Protein AF-A0A949XVE6-F1 (afdb_monomer_lite)

Foldseek 3Di:
DQPPHDDVVDFPFDFAFDDPVDDPVCSVVPGDTQWTDGRNQTFKHAPVVVVVDDVVSLVQWDWKQKAPHGIMTGNDPVQVVQVVVCVVVVHQDHDVNIGMDD

Sequence (102 aa):
AGFGRISPNGPADLLVMKDTGLSPAMTLLETYPQLVILSGQIQLISSDLASALPTNVLRSFQQVEIEGRGTYLFAAPVATMLKHTTEILKQSPRLAGKAMAA

Radius of gyration: 15.4 Å; chains: 1; bounding box: 37×32×43 Å

Structure (mmCIF, N/CA/C/O backbone):
data_AF-A0A949XVE6-F1
#
_entry.id   AF-A0A949XVE6-F1
#
loop_
_atom_site.group_PDB
_atom_site.id
_atom_site.type_symbol
_atom_site.label_atom_id
_atom_site.label_alt_id
_atom_site.label_comp_id
_atom_site.label_asym_id
_atom_site.label_entity_id
_atom_site.label_seq_id
_atom_site.pdbx_PDB_ins_code
_atom_site.Cartn_x
_atom_site.Cartn_y
_atom_site.Cartn_z
_atom_site.occupancy
_atom_site.B_iso_or_equiv
_atom_site.auth_seq_id
_atom_site.auth_comp_id
_atom_site.auth_asym_id
_atom_site.auth_atom_id
_atom_site.pdbx_PDB_model_num
ATOM 1 N N . ALA A 1 1 ? 25.298 3.476 -0.552 1.00 56.12 1 ALA A N 1
ATOM 2 C CA . ALA A 1 1 ? 23.898 3.740 -0.171 1.00 56.12 1 ALA A CA 1
ATOM 3 C C . ALA A 1 1 ? 23.118 4.073 -1.442 1.00 56.12 1 ALA A C 1
ATOM 5 O O . ALA A 1 1 ? 23.427 5.075 -2.067 1.00 56.12 1 ALA A O 1
ATOM 6 N N . GLY A 1 2 ? 22.220 3.188 -1.885 1.00 61.91 2 GLY A N 1
ATOM 7 C CA . GLY A 1 2 ? 21.443 3.321 -3.131 1.00 61.91 2 GLY A CA 1
ATOM 8 C C . GLY A 1 2 ? 20.014 3.833 -2.920 1.00 61.91 2 GLY A C 1
ATOM 9 O O . GLY A 1 2 ? 19.162 3.610 -3.764 1.00 61.91 2 GLY A O 1
ATOM 10 N N . PHE A 1 3 ? 19.721 4.463 -1.779 1.00 76.94 3 PHE A N 1
ATOM 11 C CA . PHE A 1 3 ? 18.384 4.987 -1.485 1.00 76.94 3 PHE A CA 1
ATOM 12 C C . PHE A 1 3 ? 17.962 6.040 -2.517 1.00 76.94 3 PHE A C 1
ATOM 14 O O . PHE A 1 3 ? 18.785 6.832 -2.976 1.00 76.94 3 PHE A O 1
ATOM 21 N N . GLY A 1 4 ? 16.681 6.037 -2.891 1.00 85.50 4 GLY A N 1
ATOM 22 C CA . GLY A 1 4 ? 16.137 6.948 -3.904 1.00 85.50 4 GLY A CA 1
ATOM 23 C C . GLY A 1 4 ? 16.517 6.602 -5.349 1.00 85.50 4 GLY A C 1
ATOM 24 O O . GLY A 1 4 ? 16.154 7.340 -6.262 1.00 85.50 4 GLY A O 1
ATOM 25 N N . ARG A 1 5 ? 17.223 5.487 -5.584 1.00 90.50 5 ARG A N 1
ATOM 26 C CA . ARG A 1 5 ? 17.563 5.000 -6.923 1.00 90.50 5 ARG A CA 1
ATOM 27 C C . ARG A 1 5 ? 17.410 3.485 -7.007 1.00 90.50 5 ARG A C 1
ATOM 29 O O . ARG A 1 5 ? 17.827 2.754 -6.121 1.00 90.50 5 ARG A O 1
ATOM 36 N N . ILE A 1 6 ? 16.896 3.002 -8.134 1.00 91.62 6 ILE A N 1
ATOM 37 C CA . ILE A 1 6 ? 16.932 1.572 -8.448 1.00 91.62 6 ILE A CA 1
ATOM 38 C C . ILE A 1 6 ? 18.337 1.239 -8.960 1.00 91.62 6 ILE A C 1
ATOM 40 O O . ILE A 1 6 ? 18.762 1.733 -10.008 1.00 91.62 6 ILE A O 1
ATOM 44 N N . SER A 1 7 ? 19.082 0.438 -8.204 1.00 92.62 7 SER A N 1
ATOM 45 C CA . SER A 1 7 ? 20.440 0.013 -8.555 1.00 92.62 7 SER A CA 1
ATOM 46 C C . SER A 1 7 ? 20.711 -1.420 -8.096 1.00 92.62 7 SER A C 1
ATOM 48 O O . SER A 1 7 ? 20.166 -1.828 -7.066 1.00 92.62 7 SER A O 1
ATOM 50 N N . PRO A 1 8 ? 21.599 -2.166 -8.779 1.00 92.19 8 PRO A N 1
ATOM 51 C CA . PRO A 1 8 ? 22.058 -3.465 -8.296 1.00 92.19 8 PRO A CA 1
ATOM 52 C C . PRO A 1 8 ? 22.571 -3.379 -6.853 1.00 92.19 8 PRO A C 1
ATOM 54 O O . PRO A 1 8 ? 23.268 -2.426 -6.503 1.00 92.19 8 PRO A O 1
ATOM 57 N N . ASN A 1 9 ? 22.217 -4.366 -6.024 1.00 89.50 9 ASN A N 1
ATOM 58 C CA . ASN A 1 9 ? 22.566 -4.443 -4.596 1.00 89.50 9 ASN A CA 1
ATOM 59 C C . ASN A 1 9 ? 22.100 -3.240 -3.743 1.00 89.50 9 ASN A C 1
ATOM 61 O O . ASN A 1 9 ? 22.569 -3.056 -2.619 1.00 89.50 9 ASN A O 1
ATOM 65 N N . GLY A 1 10 ? 21.200 -2.404 -4.271 1.00 88.31 10 GLY A N 1
ATOM 66 C CA . GLY A 1 10 ? 20.534 -1.344 -3.520 1.00 88.31 10 GLY A CA 1
ATOM 67 C C . GLY A 1 10 ? 19.382 -1.879 -2.661 1.00 88.31 10 GLY A C 1
ATOM 68 O O . GLY A 1 10 ? 18.951 -3.019 -2.845 1.00 88.31 10 GLY A O 1
ATOM 69 N N . PRO A 1 11 ? 18.865 -1.064 -1.725 1.00 91.38 11 PRO A N 1
ATOM 70 C CA . PRO A 1 11 ? 17.669 -1.415 -0.972 1.00 91.38 11 PRO A CA 1
ATOM 71 C C . PRO A 1 11 ? 16.481 -1.591 -1.924 1.00 91.38 11 PRO A C 1
ATOM 73 O O . PRO A 1 11 ? 16.248 -0.765 -2.807 1.00 91.38 11 PRO A O 1
ATOM 76 N N . ALA A 1 12 ? 15.718 -2.665 -1.732 1.00 93.50 12 ALA A N 1
ATOM 77 C CA . ALA A 1 12 ? 14.500 -2.936 -2.489 1.00 93.50 12 ALA A CA 1
ATOM 78 C C . ALA A 1 12 ? 13.301 -2.203 -1.863 1.00 93.50 12 ALA A C 1
ATOM 80 O O . ALA A 1 12 ? 12.322 -2.828 -1.454 1.00 93.50 12 ALA A O 1
ATOM 81 N N . ASP A 1 13 ? 13.426 -0.878 -1.768 1.00 95.06 13 ASP A N 1
ATOM 82 C CA . ASP A 1 13 ? 12.372 0.035 -1.333 1.00 95.06 13 ASP A CA 1
ATOM 83 C C . ASP A 1 13 ? 11.735 0.647 -2.580 1.00 95.06 13 ASP A C 1
ATOM 85 O O . ASP A 1 13 ? 12.309 1.530 -3.221 1.00 95.06 13 ASP A O 1
ATOM 89 N N . LEU A 1 14 ? 10.578 0.122 -2.974 1.00 95.00 14 LEU A N 1
ATOM 90 C CA . LEU A 1 14 ? 9.950 0.431 -4.253 1.00 95.00 14 LEU A CA 1
ATOM 91 C C . LEU A 1 14 ? 8.504 0.870 -4.058 1.00 95.00 14 LEU A C 1
ATOM 93 O O . LEU A 1 14 ? 7.731 0.251 -3.325 1.00 95.00 14 LEU A O 1
ATOM 97 N N . LEU A 1 15 ? 8.139 1.915 -4.795 1.00 95.00 15 LEU A N 1
ATOM 98 C CA . LEU A 1 15 ? 6.768 2.358 -4.976 1.00 95.00 15 LEU A CA 1
ATOM 99 C C . LEU A 1 15 ? 6.353 2.035 -6.410 1.00 95.00 15 LEU A C 1
ATOM 101 O O . LEU A 1 15 ? 6.916 2.589 -7.353 1.00 95.00 15 LEU A O 1
ATOM 105 N N . VAL A 1 16 ? 5.391 1.133 -6.581 1.00 95.25 16 VAL A N 1
ATOM 106 C CA . VAL A 1 16 ? 4.874 0.767 -7.902 1.00 95.25 16 VAL A CA 1
ATOM 107 C C . VAL A 1 16 ? 3.569 1.506 -8.135 1.00 95.25 16 VAL A C 1
ATOM 109 O O . VAL A 1 16 ? 2.622 1.388 -7.355 1.00 95.25 16 VAL A O 1
ATOM 112 N N . MET A 1 17 ? 3.519 2.241 -9.237 1.00 94.81 17 MET A N 1
ATOM 113 C CA . MET A 1 17 ? 2.348 2.987 -9.680 1.00 94.81 17 MET A CA 1
ATOM 114 C C . MET A 1 17 ? 1.766 2.319 -10.925 1.00 94.81 17 MET A C 1
ATOM 116 O O . MET A 1 17 ? 2.489 1.666 -11.679 1.00 94.81 17 MET A O 1
ATOM 120 N N . LYS A 1 18 ? 0.464 2.492 -11.159 1.00 91.75 18 LYS A N 1
ATOM 121 C CA . LYS A 1 18 ? -0.136 2.115 -12.442 1.00 91.75 18 LYS A CA 1
ATOM 122 C C . LYS A 1 18 ? 0.368 3.081 -13.511 1.00 91.75 18 LYS A C 1
ATOM 124 O O . LYS A 1 18 ? 0.290 4.291 -13.312 1.00 91.75 18 LYS A O 1
ATOM 129 N N . ASP A 1 19 ? 0.855 2.554 -14.628 1.00 92.75 19 ASP A N 1
ATOM 130 C CA . ASP A 1 19 ? 1.195 3.397 -15.769 1.00 92.75 19 ASP A CA 1
ATOM 131 C C . ASP A 1 19 ? -0.089 3.886 -16.451 1.00 92.75 19 ASP A C 1
ATOM 133 O O . ASP A 1 19 ? -0.940 3.099 -16.871 1.00 92.75 19 ASP A O 1
ATOM 137 N N . THR A 1 20 ? -0.236 5.203 -16.502 1.00 94.75 20 THR A N 1
ATOM 138 C CA . THR A 1 20 ? -1.360 5.916 -17.116 1.00 94.75 20 THR A CA 1
ATOM 139 C C . THR A 1 20 ? -0.887 6.886 -18.201 1.00 94.75 20 THR A C 1
ATOM 141 O O . THR A 1 20 ? -1.676 7.697 -18.680 1.00 94.75 20 THR A O 1
ATOM 144 N N . GLY A 1 21 ? 0.393 6.832 -18.590 1.00 96.19 21 GLY A N 1
ATOM 145 C CA . GLY A 1 21 ? 1.003 7.757 -19.550 1.00 96.19 21 GLY A CA 1
ATOM 146 C C . GLY A 1 21 ? 1.302 9.155 -18.992 1.00 96.19 21 GLY A C 1
ATOM 147 O O . GLY A 1 21 ? 1.726 10.034 -19.741 1.00 96.19 21 GLY A O 1
ATOM 148 N N . LEU A 1 22 ? 1.090 9.381 -17.693 1.00 96.62 22 LEU A N 1
ATOM 149 C CA . LEU A 1 22 ? 1.429 10.631 -17.013 1.00 96.62 22 LEU A CA 1
ATOM 150 C C . LEU A 1 22 ? 2.936 10.732 -16.727 1.00 96.62 22 LEU A C 1
ATOM 152 O O . LEU A 1 22 ? 3.652 9.734 -16.635 1.00 96.62 22 LEU A O 1
ATOM 156 N N . SER A 1 23 ? 3.427 11.961 -16.540 1.00 96.00 23 SER A N 1
ATOM 157 C CA . SER A 1 23 ? 4.791 12.166 -16.043 1.00 96.00 23 SER A CA 1
ATOM 158 C C . SER A 1 23 ? 4.927 11.626 -14.612 1.00 96.00 23 SER A C 1
ATOM 160 O O . SER A 1 23 ? 3.945 11.646 -13.871 1.00 96.00 23 SER A O 1
ATOM 162 N N . PRO A 1 24 ? 6.128 11.220 -14.154 1.00 91.94 24 PRO A N 1
ATOM 163 C CA . PRO A 1 24 ? 6.300 10.672 -12.806 1.00 91.94 24 PRO A CA 1
ATOM 164 C C . PRO A 1 24 ? 5.752 11.569 -11.686 1.00 91.94 24 PRO A C 1
ATOM 166 O O . PRO A 1 24 ? 5.135 11.076 -10.746 1.00 91.94 24 PRO A O 1
ATOM 169 N N . ALA A 1 25 ? 5.931 12.890 -11.804 1.00 94.00 25 ALA A N 1
ATOM 170 C CA . ALA A 1 25 ? 5.396 13.848 -10.840 1.00 94.00 25 ALA A CA 1
ATOM 171 C C . ALA A 1 25 ? 3.859 13.861 -10.836 1.00 94.00 25 ALA A C 1
ATOM 173 O O . ALA A 1 25 ? 3.254 13.838 -9.768 1.00 94.00 25 ALA A O 1
ATOM 174 N N . MET A 1 26 ? 3.232 13.841 -12.016 1.00 96.75 26 MET A N 1
ATOM 175 C CA . MET A 1 26 ? 1.773 13.795 -12.130 1.00 96.75 26 MET A CA 1
ATOM 176 C C . MET A 1 26 ? 1.211 12.456 -11.661 1.00 96.75 26 MET A C 1
ATOM 178 O O . MET A 1 26 ? 0.214 12.436 -10.954 1.00 96.75 26 MET A O 1
ATOM 182 N N . THR A 1 27 ? 1.879 11.339 -11.950 1.00 9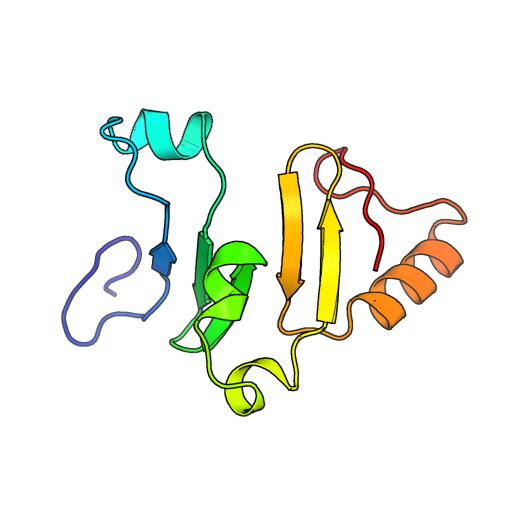5.25 27 THR A N 1
ATOM 183 C CA . THR A 1 27 ? 1.482 10.021 -11.442 1.00 95.25 27 THR A CA 1
ATOM 184 C C . THR A 1 27 ? 1.439 10.002 -9.914 1.00 95.25 27 THR A C 1
ATOM 186 O O . THR A 1 27 ? 0.491 9.473 -9.342 1.00 95.25 27 THR A O 1
ATOM 189 N N . LEU A 1 28 ? 2.414 10.608 -9.232 1.00 91.75 28 LEU A N 1
ATOM 190 C CA . LEU A 1 28 ? 2.421 10.685 -7.765 1.00 91.75 28 LEU A CA 1
ATOM 191 C C . LEU A 1 28 ? 1.313 11.578 -7.186 1.00 91.75 28 LEU A C 1
ATOM 193 O O . LEU A 1 28 ? 0.885 11.342 -6.058 1.00 91.75 28 LEU A O 1
ATOM 197 N N . LEU A 1 29 ? 0.882 12.605 -7.922 1.00 92.25 29 LEU A N 1
ATOM 198 C CA . LEU A 1 29 ? -0.157 13.541 -7.482 1.00 92.25 29 LEU A CA 1
ATOM 199 C C . LEU A 1 29 ? -1.571 13.019 -7.756 1.00 92.25 29 LEU A C 1
ATOM 201 O O . LEU A 1 29 ? -2.447 13.141 -6.903 1.00 92.25 29 LEU A O 1
ATOM 205 N N . GLU A 1 30 ? -1.778 12.433 -8.933 1.00 92.62 30 GLU A N 1
ATOM 206 C CA . GLU A 1 30 ? -3.102 12.113 -9.480 1.00 92.62 30 GLU A CA 1
ATOM 207 C C . GLU A 1 30 ? -3.501 10.645 -9.288 1.00 92.62 30 GLU A C 1
ATOM 209 O O . GLU A 1 30 ? -4.654 10.274 -9.506 1.00 92.62 30 GLU A O 1
ATOM 214 N N . THR A 1 31 ? -2.561 9.774 -8.911 1.00 92.75 31 THR A N 1
ATOM 215 C CA . THR A 1 31 ? -2.823 8.336 -8.783 1.00 92.75 31 THR A CA 1
ATOM 216 C C . THR A 1 31 ? -2.348 7.780 -7.449 1.00 92.75 31 THR A C 1
ATOM 218 O O . THR A 1 31 ? -1.582 8.407 -6.717 1.00 92.75 31 THR A O 1
ATOM 221 N N . TYR A 1 32 ? -2.808 6.569 -7.129 1.00 92.56 32 TYR A N 1
ATOM 222 C CA . TYR A 1 32 ? -2.420 5.869 -5.912 1.00 92.56 32 TYR A CA 1
ATOM 223 C C . TYR A 1 32 ? -1.526 4.659 -6.209 1.00 92.56 32 TYR A C 1
ATOM 225 O O . TYR A 1 32 ? -1.654 4.034 -7.270 1.00 92.56 32 TYR A O 1
ATOM 233 N N . PRO A 1 33 ? -0.628 4.306 -5.272 1.00 94.31 33 PRO A N 1
ATOM 234 C CA . PRO A 1 33 ? 0.243 3.149 -5.419 1.00 94.31 33 PRO A CA 1
ATOM 235 C C . PRO A 1 33 ? -0.538 1.853 -5.621 1.00 94.31 33 PRO A C 1
ATOM 237 O O . PRO A 1 33 ? -1.554 1.622 -4.974 1.00 94.31 33 PRO A O 1
ATOM 240 N N . GLN A 1 34 ? -0.026 0.978 -6.481 1.00 95.44 34 GLN A N 1
ATOM 241 C CA . GLN A 1 34 ? -0.526 -0.389 -6.643 1.00 95.44 34 GLN A CA 1
ATOM 242 C C . GLN A 1 34 ? 0.217 -1.371 -5.733 1.00 95.44 34 GLN A C 1
ATOM 244 O O . GLN A 1 34 ? -0.356 -2.367 -5.300 1.00 95.44 34 GLN A O 1
ATOM 249 N N . LEU A 1 35 ? 1.489 -1.091 -5.435 1.00 95.75 35 LEU A N 1
ATOM 250 C CA . LEU A 1 35 ? 2.337 -1.922 -4.587 1.00 95.75 35 LEU A CA 1
ATOM 251 C C . LEU A 1 35 ? 3.356 -1.048 -3.853 1.00 95.75 35 LEU A C 1
ATOM 253 O O . LEU A 1 35 ? 3.963 -0.157 -4.450 1.00 95.75 35 LEU A O 1
ATOM 257 N N . VAL A 1 36 ? 3.584 -1.341 -2.578 1.00 95.75 36 VAL A N 1
ATOM 258 C CA . VAL A 1 36 ? 4.696 -0.791 -1.796 1.00 95.75 36 VAL A CA 1
ATOM 259 C C . VAL A 1 36 ? 5.552 -1.950 -1.322 1.00 95.75 36 VAL A C 1
ATOM 261 O O . VAL A 1 36 ? 5.049 -2.873 -0.679 1.00 95.75 36 VAL A O 1
ATOM 264 N N . ILE A 1 37 ? 6.845 -1.890 -1.617 1.00 95.50 37 ILE A N 1
ATOM 265 C CA . ILE A 1 37 ? 7.844 -2.854 -1.165 1.00 95.50 37 ILE A CA 1
ATOM 266 C C . ILE A 1 37 ? 8.828 -2.103 -0.277 1.00 95.50 37 ILE A C 1
ATOM 268 O O . ILE A 1 37 ? 9.346 -1.071 -0.692 1.00 95.50 37 ILE A O 1
ATOM 272 N N . LEU A 1 38 ? 9.088 -2.622 0.919 1.00 94.75 38 LEU A N 1
ATOM 273 C CA . LEU A 1 38 ? 10.149 -2.142 1.800 1.00 94.75 38 LEU A CA 1
ATOM 274 C C . LEU A 1 38 ? 11.093 -3.300 2.105 1.00 94.75 38 LEU A C 1
ATOM 276 O O . LEU A 1 38 ? 10.649 -4.373 2.516 1.00 94.75 38 LEU A O 1
ATOM 280 N N . SER A 1 39 ? 12.390 -3.093 1.894 1.00 92.50 39 SER A N 1
ATOM 281 C CA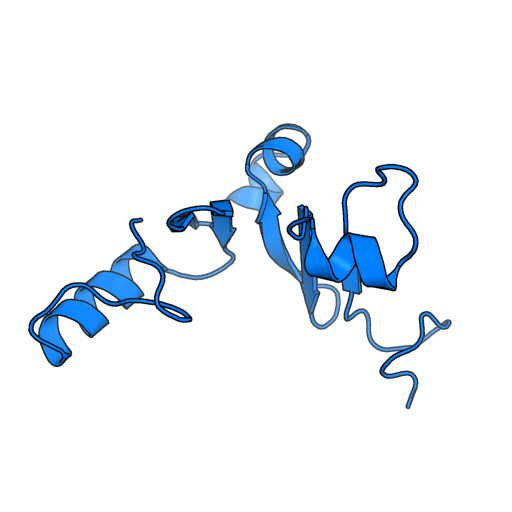 . SER A 1 39 ? 13.447 -4.089 2.098 1.00 92.50 39 SER A CA 1
ATOM 282 C C . SER A 1 39 ? 13.138 -5.430 1.417 1.00 92.50 39 SER A C 1
ATOM 284 O O . SER A 1 39 ? 13.394 -6.501 1.963 1.00 92.50 39 SER A O 1
ATOM 286 N N . GLY A 1 40 ? 12.548 -5.377 0.218 1.00 92.69 40 GLY A N 1
ATOM 287 C CA . GLY A 1 40 ? 12.182 -6.560 -0.568 1.00 92.69 40 GLY A CA 1
ATOM 288 C C . GLY A 1 40 ? 10.910 -7.279 -0.108 1.00 92.69 40 GLY A C 1
ATOM 289 O O . GLY A 1 40 ? 10.562 -8.304 -0.685 1.00 92.69 40 GLY A O 1
ATOM 290 N N . GLN A 1 41 ? 10.205 -6.761 0.899 1.00 92.94 41 GLN A N 1
ATOM 291 C CA . GLN A 1 41 ? 8.943 -7.311 1.392 1.00 92.94 41 GLN A CA 1
ATOM 292 C C . GLN A 1 41 ? 7.776 -6.424 0.972 1.00 92.94 41 GLN A C 1
ATOM 294 O O . GLN A 1 41 ? 7.816 -5.208 1.161 1.00 92.94 41 GLN A O 1
ATOM 299 N N . ILE A 1 42 ? 6.720 -7.030 0.430 1.00 94.50 42 ILE A N 1
ATOM 300 C CA . ILE A 1 42 ? 5.489 -6.310 0.097 1.00 94.50 42 ILE A CA 1
ATOM 301 C C . ILE A 1 42 ? 4.821 -5.867 1.404 1.00 94.50 42 ILE A C 1
ATOM 303 O O . ILE A 1 42 ? 4.566 -6.687 2.280 1.00 94.50 42 ILE A O 1
ATOM 307 N N . GLN A 1 43 ? 4.528 -4.575 1.521 1.00 95.25 43 GLN A N 1
ATOM 308 C CA . GLN A 1 43 ? 3.870 -3.980 2.688 1.00 95.25 43 GLN A CA 1
ATOM 309 C C . GLN A 1 43 ? 2.418 -3.602 2.405 1.00 95.25 43 GLN A C 1
ATOM 311 O O . GLN A 1 43 ? 1.564 -3.689 3.284 1.00 95.25 43 GLN A O 1
ATOM 316 N N . LEU A 1 44 ? 2.136 -3.191 1.169 1.00 95.62 44 LEU A N 1
ATOM 317 C CA . LEU A 1 44 ? 0.817 -2.774 0.715 1.00 95.62 44 LEU A CA 1
ATOM 318 C C . LEU A 1 44 ? 0.627 -3.216 -0.727 1.00 95.62 44 LEU A C 1
ATOM 320 O O . LEU A 1 44 ? 1.543 -3.078 -1.537 1.00 95.62 44 LEU A O 1
ATOM 324 N N . ILE A 1 45 ? -0.568 -3.696 -1.045 1.00 96.75 45 ILE A N 1
ATOM 325 C CA . ILE A 1 45 ? -0.984 -4.048 -2.399 1.00 96.75 45 ILE A CA 1
ATOM 326 C C . ILE A 1 45 ? -2.426 -3.592 -2.638 1.00 96.75 45 ILE A C 1
ATOM 328 O O . ILE A 1 45 ? -3.268 -3.696 -1.745 1.00 96.75 45 ILE A O 1
ATOM 332 N N . SER A 1 46 ? -2.720 -3.049 -3.818 1.00 95.50 46 SER A N 1
ATOM 333 C CA . SER A 1 46 ? -4.097 -2.745 -4.217 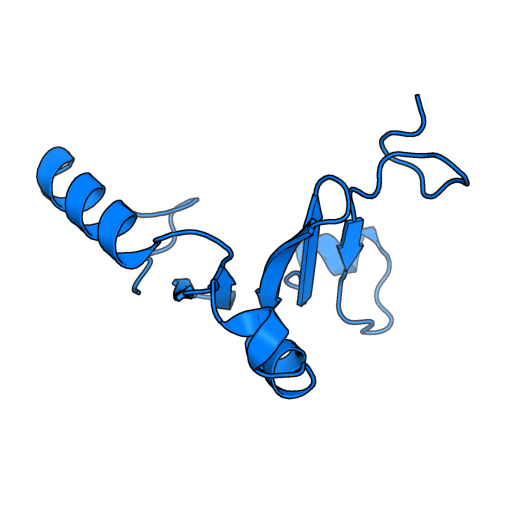1.00 95.50 46 SER A CA 1
ATOM 334 C C . SER A 1 46 ? -4.908 -4.034 -4.362 1.00 95.50 46 SER A C 1
ATOM 336 O O . SER A 1 46 ? -4.378 -5.080 -4.737 1.00 95.50 46 SER A O 1
ATOM 338 N N . SER A 1 47 ? -6.207 -3.968 -4.081 1.00 93.81 47 SER A N 1
ATOM 339 C CA . SER A 1 47 ? -7.123 -5.100 -4.294 1.00 93.81 47 SER A CA 1
ATOM 340 C C . SER A 1 47 ? -7.081 -5.628 -5.737 1.00 93.81 47 SER A C 1
ATOM 342 O O . SER A 1 47 ? -7.005 -6.841 -5.939 1.00 93.81 47 SER A O 1
ATOM 344 N N . ASP A 1 48 ? -7.019 -4.729 -6.722 1.00 91.38 48 ASP A N 1
ATOM 345 C CA . ASP A 1 48 ? -6.891 -5.075 -8.142 1.00 91.38 48 ASP A CA 1
ATOM 346 C C . ASP A 1 48 ? -5.650 -5.937 -8.419 1.00 91.38 48 ASP A C 1
ATOM 348 O O . ASP A 1 48 ? -5.757 -7.011 -9.012 1.00 91.38 48 ASP A O 1
ATOM 352 N N . LEU A 1 49 ? -4.467 -5.507 -7.959 1.00 92.94 49 LEU A N 1
ATOM 353 C CA . LEU A 1 49 ? -3.217 -6.233 -8.199 1.00 92.94 49 LEU A CA 1
ATOM 354 C C . LEU A 1 49 ? -3.137 -7.525 -7.378 1.00 92.94 49 LEU A C 1
ATOM 356 O O . LEU A 1 49 ? -2.581 -8.522 -7.838 1.00 92.94 49 LEU A O 1
ATOM 360 N N . ALA A 1 50 ? -3.715 -7.532 -6.178 1.00 94.00 50 ALA A N 1
ATOM 361 C CA . ALA A 1 50 ? -3.740 -8.703 -5.314 1.00 94.00 50 ALA A CA 1
ATOM 362 C C . ALA A 1 50 ? -4.481 -9.886 -5.945 1.00 94.00 50 ALA A C 1
ATOM 364 O O . ALA A 1 50 ? -4.078 -11.027 -5.741 1.00 94.00 50 ALA A O 1
ATOM 365 N N . SER A 1 51 ? -5.500 -9.631 -6.771 1.00 91.56 51 SER A N 1
ATOM 366 C CA . SER A 1 51 ? -6.227 -10.689 -7.488 1.00 91.56 51 SER A CA 1
ATOM 367 C C . SER A 1 51 ? -5.338 -11.536 -8.412 1.00 91.56 51 SER A C 1
ATOM 369 O O . SER A 1 51 ? -5.656 -12.692 -8.683 1.00 91.56 51 SER A O 1
ATOM 371 N N . ALA A 1 52 ? -4.204 -10.986 -8.858 1.00 90.31 52 ALA A N 1
ATOM 372 C CA . ALA A 1 52 ? -3.240 -11.668 -9.715 1.00 90.31 52 ALA A CA 1
ATOM 373 C C . ALA A 1 52 ? -2.163 -12.443 -8.933 1.00 90.31 52 ALA A C 1
ATOM 375 O O . ALA A 1 52 ? -1.345 -13.133 -9.547 1.00 90.31 52 ALA A O 1
ATOM 376 N N . LEU A 1 53 ? -2.124 -12.332 -7.599 1.00 88.56 53 LEU A N 1
ATOM 377 C CA . LEU A 1 53 ? -1.123 -13.004 -6.777 1.00 88.56 53 LEU A CA 1
ATOM 378 C C . LEU A 1 53 ? -1.627 -14.339 -6.211 1.00 88.56 53 LEU A C 1
ATOM 380 O O . LEU A 1 53 ? -2.802 -14.481 -5.867 1.00 88.56 53 LEU A O 1
ATOM 384 N N . PRO A 1 54 ? -0.724 -15.316 -6.027 1.00 89.00 54 PRO A N 1
ATOM 385 C CA . PRO A 1 54 ? -1.036 -16.535 -5.298 1.00 89.00 54 PRO A CA 1
ATOM 386 C C . PRO A 1 54 ? -1.539 -16.245 -3.875 1.00 89.00 54 PRO A C 1
ATOM 388 O O . PRO A 1 54 ? -0.954 -15.451 -3.135 1.00 89.00 54 PRO A O 1
ATOM 391 N N . THR A 1 55 ? -2.594 -16.940 -3.448 1.00 87.19 55 THR A N 1
ATOM 392 C CA . THR A 1 55 ? -3.233 -16.735 -2.134 1.00 87.19 55 THR A CA 1
ATOM 393 C C . THR A 1 55 ? -2.291 -16.959 -0.950 1.00 87.19 55 THR A C 1
ATOM 395 O O . THR A 1 55 ? -2.457 -16.339 0.099 1.00 87.19 55 THR A O 1
ATOM 398 N N . ASN A 1 56 ? -1.264 -17.799 -1.102 1.00 89.44 56 ASN A N 1
ATOM 399 C CA . ASN A 1 56 ? -0.247 -18.015 -0.073 1.00 89.44 56 ASN A CA 1
ATOM 400 C C . ASN A 1 56 ? 0.613 -16.769 0.189 1.00 89.44 56 ASN A C 1
ATOM 402 O O . ASN A 1 56 ? 1.037 -16.579 1.325 1.00 89.44 56 ASN A O 1
ATOM 406 N N . VAL A 1 57 ? 0.840 -15.918 -0.818 1.00 87.38 57 VAL A N 1
ATOM 407 C 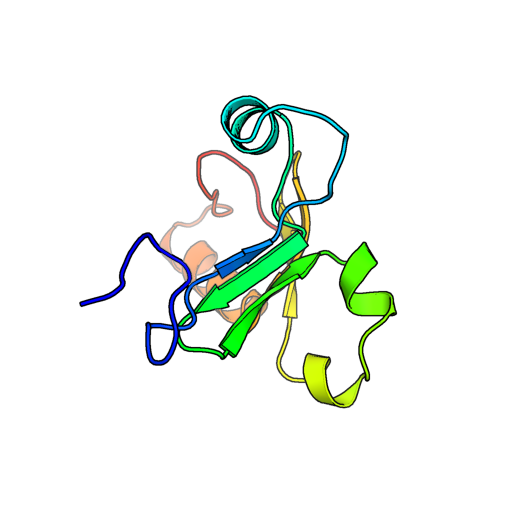CA . VAL A 1 57 ? 1.566 -14.645 -0.657 1.00 87.38 57 VAL A CA 1
ATOM 408 C C . VAL A 1 57 ? 0.740 -13.661 0.169 1.00 87.38 57 VAL A C 1
ATOM 410 O O . VAL A 1 57 ? 1.282 -12.918 0.981 1.00 87.38 57 VAL A O 1
ATOM 413 N N . LEU A 1 58 ? -0.583 -13.696 0.008 1.00 91.12 58 LEU A N 1
ATOM 414 C CA . LEU A 1 58 ? -1.512 -12.761 0.642 1.00 91.12 58 LEU A CA 1
ATOM 415 C C . LEU A 1 58 ? -2.015 -13.218 2.015 1.00 91.12 58 LEU A C 1
ATOM 417 O O . LEU A 1 58 ? -2.728 -12.475 2.680 1.00 91.12 58 LEU A O 1
ATOM 421 N N . ARG A 1 59 ? -1.650 -14.421 2.472 1.00 90.75 59 ARG A N 1
ATOM 422 C CA . ARG A 1 59 ? -2.213 -15.029 3.690 1.00 90.75 59 ARG A CA 1
ATOM 423 C C . ARG A 1 59 ? -2.037 -14.172 4.949 1.00 90.75 59 ARG A C 1
ATOM 425 O O . ARG A 1 59 ? -2.884 -14.220 5.834 1.00 90.75 59 ARG A O 1
ATOM 432 N N . SER A 1 60 ? -0.932 -13.438 5.053 1.00 91.12 60 SER A N 1
ATOM 433 C CA . SER A 1 60 ? -0.631 -12.564 6.194 1.00 91.12 60 SER A CA 1
ATOM 434 C C . SER A 1 60 ? -1.150 -11.137 6.030 1.00 91.12 60 SER A C 1
ATOM 436 O O . SER A 1 60 ? -0.922 -10.310 6.911 1.00 91.12 60 SER A O 1
ATOM 438 N N . PHE A 1 61 ? -1.799 -10.825 4.911 1.00 95.88 61 PHE A N 1
ATOM 439 C CA . PHE A 1 61 ? -2.286 -9.488 4.632 1.00 95.88 61 PHE A CA 1
ATOM 440 C C . PHE A 1 61 ? -3.719 -9.328 5.130 1.00 95.88 61 PHE A C 1
ATOM 442 O O . PHE A 1 61 ? -4.538 -10.238 5.016 1.00 95.88 61 PHE A O 1
ATOM 449 N N . GLN A 1 62 ? -4.029 -8.150 5.661 1.00 95.81 62 GLN A N 1
ATOM 450 C CA . GLN A 1 62 ? -5.385 -7.776 6.045 1.00 95.81 62 GLN A CA 1
ATOM 451 C C . GLN A 1 62 ? -5.898 -6.664 5.149 1.00 95.81 62 GLN A C 1
ATOM 453 O O . GLN A 1 62 ? -5.153 -5.761 4.769 1.00 95.81 62 GLN A O 1
ATOM 458 N N . GLN A 1 63 ? -7.178 -6.749 4.810 1.00 95.31 63 GLN A N 1
ATOM 459 C CA . GLN A 1 63 ? -7.839 -5.728 4.022 1.00 95.31 63 GLN A CA 1
ATOM 460 C C . GLN A 1 63 ? -7.980 -4.434 4.834 1.00 95.31 63 GLN A C 1
ATOM 462 O O . GLN A 1 63 ? -8.194 -4.460 6.043 1.00 95.31 63 GLN A O 1
ATOM 467 N N . VAL A 1 64 ? -7.857 -3.301 4.152 1.00 94.62 64 VAL A N 1
ATOM 468 C CA . VAL A 1 64 ? -8.166 -1.977 4.682 1.00 94.62 64 VAL A CA 1
ATOM 469 C C . VAL A 1 64 ? -8.801 -1.134 3.583 1.00 94.62 64 VAL A C 1
ATOM 471 O O . VAL A 1 64 ? -8.317 -1.083 2.452 1.00 94.62 64 VAL A O 1
ATOM 474 N N . GLU A 1 65 ? -9.897 -0.468 3.907 1.00 95.19 65 GLU A N 1
ATOM 475 C CA . GLU A 1 65 ? -10.532 0.535 3.067 1.00 95.19 65 GLU A CA 1
ATOM 476 C C . GLU A 1 65 ? -10.133 1.928 3.548 1.00 95.19 65 GLU A C 1
ATOM 478 O O . GLU A 1 65 ? -10.172 2.226 4.745 1.00 95.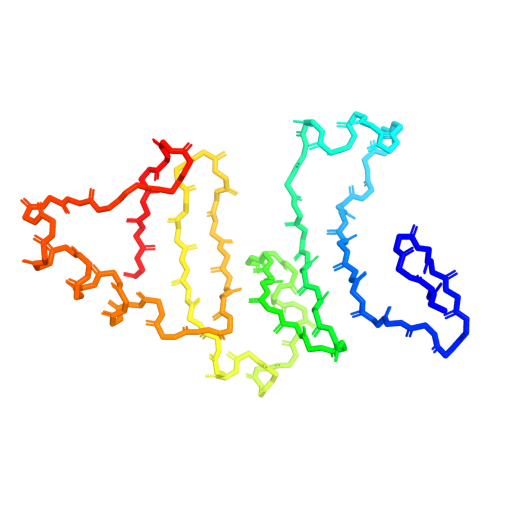19 65 GLU A O 1
ATOM 483 N N . ILE A 1 66 ? -9.729 2.785 2.610 1.00 93.12 66 ILE A N 1
ATOM 484 C CA . ILE A 1 66 ? -9.313 4.158 2.889 1.00 93.12 66 ILE A CA 1
ATOM 485 C C . ILE A 1 66 ? -10.191 5.117 2.086 1.00 93.12 66 ILE A C 1
ATOM 487 O O . ILE A 1 66 ? -10.265 5.043 0.856 1.00 93.12 66 ILE A O 1
ATOM 491 N N . GLU A 1 67 ? -10.806 6.066 2.791 1.00 94.44 67 GLU A N 1
ATOM 492 C CA . GLU A 1 67 ? -11.703 7.073 2.223 1.00 94.44 67 GLU A CA 1
ATOM 493 C C . GLU A 1 67 ? -11.055 7.806 1.033 1.00 94.44 67 GLU A C 1
ATOM 495 O O . GLU A 1 67 ? -10.028 8.481 1.164 1.00 94.44 67 GLU A O 1
ATOM 500 N N . GLY A 1 68 ? -11.675 7.677 -0.142 1.00 92.31 68 GLY A N 1
ATOM 501 C CA . GLY A 1 68 ? -11.222 8.308 -1.383 1.00 92.31 68 GLY A CA 1
ATOM 502 C C . GLY A 1 68 ? -9.966 7.695 -2.012 1.00 92.31 68 GLY A C 1
ATOM 503 O O . GLY A 1 68 ? -9.458 8.262 -2.972 1.00 92.31 68 GLY A O 1
ATOM 504 N N . ARG A 1 69 ? -9.449 6.569 -1.495 1.00 91.00 69 ARG A N 1
ATOM 505 C CA . ARG A 1 69 ? -8.284 5.857 -2.062 1.00 91.00 69 ARG A CA 1
ATOM 506 C C . ARG A 1 69 ? -8.561 4.400 -2.430 1.00 91.00 69 ARG A C 1
ATOM 508 O O . ARG A 1 69 ? -7.764 3.820 -3.165 1.00 91.00 69 ARG A O 1
ATOM 515 N N . GLY A 1 70 ? -9.657 3.831 -1.929 1.00 92.31 70 GLY A N 1
ATOM 516 C CA . GLY A 1 70 ? -10.108 2.475 -2.238 1.00 92.31 70 GL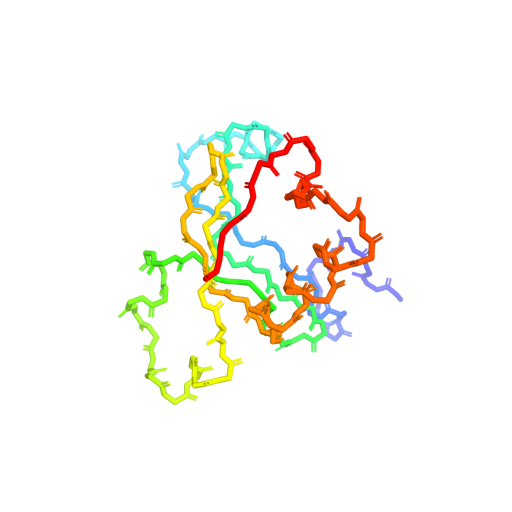Y A CA 1
ATOM 517 C C . GLY A 1 70 ? -9.619 1.420 -1.246 1.00 92.31 70 GLY A C 1
ATOM 518 O O . GLY A 1 70 ? -9.207 1.731 -0.125 1.00 92.31 70 GLY A O 1
ATOM 519 N N . THR A 1 71 ? -9.697 0.162 -1.678 1.00 95.06 71 THR A N 1
ATOM 520 C CA . THR A 1 71 ? -9.397 -1.019 -0.865 1.00 95.06 71 THR A CA 1
ATOM 521 C C . THR A 1 71 ? -8.004 -1.560 -1.162 1.00 95.06 71 THR A C 1
ATOM 523 O O . THR A 1 71 ? -7.660 -1.852 -2.313 1.00 95.06 71 THR A O 1
ATOM 526 N N . TYR A 1 72 ? -7.232 -1.758 -0.101 1.00 95.94 72 TYR A N 1
ATOM 527 C CA . TYR A 1 72 ? -5.881 -2.305 -0.122 1.00 95.94 72 TYR A CA 1
ATOM 528 C C . TYR A 1 72 ? -5.795 -3.535 0.768 1.00 95.94 72 TYR A C 1
ATOM 530 O O . TYR A 1 72 ? -6.620 -3.732 1.657 1.00 95.94 72 TYR A O 1
ATOM 538 N N . LEU A 1 73 ? -4.754 -4.333 0.566 1.00 96.62 73 LEU A N 1
ATOM 539 C CA . LEU A 1 73 ? -4.303 -5.306 1.543 1.00 96.62 73 LEU A CA 1
ATOM 540 C C . LEU A 1 73 ? -2.959 -4.853 2.113 1.00 96.62 73 LEU A C 1
ATOM 542 O O . LEU A 1 73 ? -2.063 -4.435 1.377 1.00 96.62 73 LEU A O 1
ATOM 546 N N . PHE A 1 74 ? -2.823 -4.941 3.430 1.00 95.25 74 PHE A N 1
ATOM 547 C CA . PHE A 1 74 ? -1.677 -4.453 4.184 1.00 95.25 74 PHE A CA 1
ATOM 548 C C . PHE A 1 74 ? -1.039 -5.590 4.981 1.00 95.25 74 PHE A C 1
ATOM 550 O O . PHE A 1 74 ? -1.744 -6.387 5.602 1.00 95.25 74 PHE A O 1
ATOM 557 N N . ALA A 1 75 ? 0.290 -5.663 4.997 1.00 94.50 75 ALA A N 1
ATOM 558 C CA . ALA A 1 75 ? 1.053 -6.695 5.701 1.00 94.50 75 ALA A CA 1
ATOM 559 C C . ALA A 1 75 ? 1.146 -6.424 7.219 1.00 94.50 75 ALA A C 1
ATOM 561 O O . ALA A 1 75 ? 2.230 -6.388 7.796 1.00 94.50 75 ALA A O 1
ATOM 562 N N . ALA A 1 76 ? 0.009 -6.188 7.878 1.00 92.00 76 ALA A N 1
ATOM 563 C CA . ALA A 1 76 ? -0.071 -5.929 9.314 1.00 92.00 76 ALA A CA 1
ATOM 564 C C . ALA A 1 76 ? -1.453 -6.321 9.872 1.00 92.00 76 ALA A C 1
ATOM 566 O O . ALA A 1 76 ? -2.413 -6.446 9.106 1.00 92.00 76 ALA A O 1
ATOM 567 N N . PRO A 1 77 ? -1.604 -6.473 11.203 1.00 93.69 77 PRO A N 1
ATOM 568 C CA . PRO A 1 77 ? -2.892 -6.761 11.831 1.00 93.69 77 PRO A CA 1
ATOM 569 C C . PRO A 1 77 ? -3.770 -5.499 11.938 1.00 93.69 77 PRO A C 1
ATOM 571 O O . PRO A 1 77 ? -4.062 -5.022 13.039 1.00 93.69 77 PRO A O 1
ATOM 574 N N . VAL A 1 78 ? -4.171 -4.930 10.795 1.00 93.56 78 VAL A N 1
ATOM 575 C CA . VAL A 1 78 ? -4.867 -3.634 10.711 1.00 93.56 78 VAL A CA 1
ATOM 576 C C . VAL A 1 78 ? -6.136 -3.602 11.561 1.00 93.56 78 VAL A C 1
ATOM 578 O O . VAL A 1 78 ? -6.354 -2.619 12.267 1.00 93.56 78 VAL A O 1
ATOM 581 N N . ALA A 1 79 ? -6.930 -4.676 11.584 1.00 93.50 79 ALA A N 1
ATOM 582 C CA . ALA A 1 79 ? -8.156 -4.727 12.383 1.00 93.50 79 ALA A CA 1
ATOM 583 C C . ALA A 1 79 ? -7.876 -4.545 13.887 1.00 93.50 79 ALA A C 1
ATOM 585 O O . ALA A 1 79 ? -8.522 -3.742 14.565 1.00 93.50 79 ALA A O 1
ATOM 586 N N . THR A 1 80 ? -6.861 -5.237 14.413 1.00 95.25 80 THR A N 1
ATOM 587 C CA . THR A 1 80 ? -6.446 -5.106 15.817 1.00 95.25 80 THR A CA 1
ATOM 588 C C . THR A 1 80 ? -5.870 -3.719 16.099 1.00 95.25 80 THR A C 1
ATOM 590 O O . THR A 1 80 ? -6.195 -3.116 17.121 1.00 95.25 80 THR A O 1
ATOM 593 N N . MET A 1 81 ? -5.061 -3.177 15.184 1.00 94.00 81 MET A N 1
ATOM 594 C CA . MET A 1 81 ? -4.498 -1.830 15.312 1.00 94.00 81 MET A CA 1
ATOM 595 C C . MET A 1 81 ? -5.592 -0.759 15.352 1.00 94.00 81 MET A C 1
ATOM 597 O O . MET A 1 81 ? -5.557 0.121 16.214 1.00 94.00 81 MET A O 1
ATOM 601 N N . LEU A 1 82 ? -6.579 -0.841 14.457 1.00 93.50 82 LEU A N 1
ATOM 602 C CA . LEU A 1 82 ? -7.721 0.070 14.408 1.00 93.50 82 LEU A CA 1
ATOM 603 C C . LEU A 1 82 ? -8.568 -0.016 15.672 1.00 93.50 82 LEU A C 1
ATOM 605 O O . LEU A 1 82 ? -8.918 1.022 16.236 1.00 93.50 82 LEU A O 1
ATOM 609 N N . LYS A 1 83 ? -8.848 -1.232 16.152 1.00 95.06 83 LYS A N 1
ATOM 610 C CA . LYS A 1 83 ? -9.580 -1.450 17.402 1.00 95.06 83 LYS A CA 1
ATOM 611 C C . LYS A 1 83 ? -8.879 -0.773 18.580 1.00 95.06 83 LYS A C 1
ATOM 613 O O . LYS A 1 83 ? -9.480 0.079 19.228 1.00 95.06 83 LYS A O 1
ATOM 618 N N . HIS A 1 84 ? -7.601 -1.080 18.810 1.00 95.94 84 HIS A N 1
ATOM 619 C CA . HIS A 1 84 ? -6.841 -0.501 19.925 1.00 95.94 84 HIS A CA 1
ATOM 620 C C . HIS A 1 84 ? -6.712 1.021 19.803 1.00 95.94 84 HIS A C 1
ATOM 622 O O . HIS A 1 84 ? -6.837 1.749 20.785 1.00 95.94 84 HIS A O 1
ATOM 628 N N . THR A 1 85 ? -6.513 1.526 18.585 1.00 94.38 85 THR A N 1
ATOM 629 C CA . THR A 1 85 ? -6.425 2.969 18.341 1.00 94.38 85 THR A CA 1
ATOM 630 C C . THR A 1 85 ? -7.755 3.658 18.647 1.00 94.38 85 THR A C 1
ATOM 632 O O . THR A 1 85 ? -7.771 4.697 19.302 1.00 94.38 85 THR A O 1
ATOM 635 N N . THR A 1 86 ? -8.880 3.062 18.246 1.00 95.44 86 THR A N 1
ATOM 636 C CA . THR A 1 86 ? -10.227 3.570 18.556 1.00 95.44 86 THR A CA 1
ATOM 637 C C . THR A 1 86 ? -10.485 3.574 20.063 1.00 95.44 86 THR A C 1
ATOM 639 O O . THR A 1 86 ? -11.014 4.545 20.600 1.00 95.44 86 THR A O 1
ATOM 642 N N . GLU A 1 87 ? -10.075 2.520 20.771 1.00 96.62 87 GLU A N 1
ATOM 643 C CA . GLU A 1 87 ? -10.214 2.416 22.227 1.00 96.62 87 GLU A CA 1
ATOM 644 C C . GLU A 1 87 ? -9.442 3.509 22.974 1.00 96.62 87 GLU A C 1
ATOM 646 O O . GLU A 1 87 ? -9.934 4.001 23.993 1.00 96.62 87 GLU A O 1
ATOM 651 N N . ILE A 1 88 ? -8.271 3.906 22.472 1.00 96.38 88 ILE A N 1
ATOM 652 C CA . ILE A 1 88 ? -7.440 4.970 23.054 1.00 96.38 88 ILE A CA 1
ATOM 653 C C . ILE A 1 88 ? -7.994 6.351 22.698 1.00 96.38 88 ILE A C 1
ATOM 655 O O . ILE A 1 88 ? -8.182 7.184 23.581 1.00 96.38 88 ILE A O 1
ATOM 659 N N . LEU A 1 89 ? -8.277 6.597 21.417 1.00 93.94 89 LEU A N 1
ATOM 660 C CA . LEU A 1 89 ? -8.705 7.911 20.933 1.00 93.94 89 LEU A CA 1
ATOM 661 C C . LEU A 1 89 ? -10.172 8.225 21.255 1.00 93.94 89 LEU A C 1
ATOM 663 O O . LEU A 1 89 ? -10.569 9.384 21.165 1.00 93.94 89 LEU A O 1
ATOM 667 N N . LYS A 1 90 ? -10.978 7.211 21.599 1.00 94.81 90 LYS A N 1
ATOM 668 C CA . LYS A 1 90 ? -12.438 7.301 21.806 1.00 94.81 90 LYS A CA 1
ATOM 669 C C . LYS A 1 90 ? -13.203 7.843 20.592 1.00 94.81 90 LYS A C 1
ATOM 671 O O . LYS A 1 90 ? -14.317 8.339 20.723 1.00 94.81 90 LYS A O 1
ATOM 676 N N . GLN A 1 91 ? -12.615 7.718 19.407 1.00 92.94 91 GLN A N 1
ATOM 677 C CA . GLN A 1 91 ? -13.187 8.119 18.126 1.00 92.94 91 GLN A CA 1
ATOM 678 C C . GLN A 1 91 ? -12.592 7.265 17.006 1.00 92.94 91 GLN A C 1
ATOM 680 O O . GLN A 1 91 ? -11.518 6.681 17.167 1.00 92.94 91 GLN A O 1
ATOM 685 N N . SER A 1 92 ? -13.269 7.224 15.859 1.00 91.12 92 SER A N 1
ATOM 686 C CA . SER A 1 92 ? -12.769 6.521 14.678 1.00 91.12 92 SER A CA 1
ATOM 687 C C . SER A 1 92 ? -11.462 7.157 14.176 1.00 91.12 92 SER A C 1
ATOM 689 O O . SER A 1 92 ? -11.431 8.368 13.929 1.00 91.12 92 SER A O 1
ATOM 691 N N . PRO A 1 93 ? -10.378 6.380 14.012 1.00 92.12 93 PRO A N 1
ATOM 692 C CA . PRO A 1 93 ? -9.098 6.904 13.559 1.00 92.12 93 PRO A CA 1
ATOM 693 C C . PRO A 1 93 ? -9.154 7.377 12.104 1.00 92.12 93 PRO A C 1
ATOM 695 O O . PRO A 1 93 ? -9.875 6.830 11.267 1.00 92.12 93 PRO A O 1
ATOM 698 N N . ARG A 1 94 ? -8.338 8.390 11.800 1.00 92.94 94 ARG A N 1
ATOM 699 C CA . ARG A 1 94 ? -8.144 8.922 10.448 1.00 92.94 94 ARG A CA 1
ATOM 700 C C . ARG A 1 94 ? -6.660 8.948 10.096 1.00 92.94 94 ARG A C 1
ATOM 702 O O . ARG A 1 94 ? -5.846 9.382 10.907 1.00 92.94 94 ARG A O 1
ATOM 709 N N . LEU A 1 95 ? -6.315 8.548 8.875 1.00 87.44 95 LEU A N 1
ATOM 710 C CA . LEU A 1 95 ? -4.952 8.590 8.343 1.00 87.44 95 LEU A CA 1
ATOM 711 C C . LEU A 1 95 ? -4.851 9.686 7.286 1.00 87.44 95 LEU A C 1
ATOM 713 O O . LEU A 1 95 ? -5.566 9.655 6.287 1.00 87.44 95 LEU A O 1
ATOM 717 N N . ALA A 1 96 ? -3.986 10.677 7.514 1.00 87.94 96 ALA A N 1
ATOM 718 C CA . ALA A 1 96 ? -3.883 11.863 6.655 1.00 87.94 96 ALA A CA 1
ATOM 719 C C . ALA A 1 96 ? -5.259 12.519 6.378 1.00 87.94 96 ALA A C 1
ATOM 721 O O . ALA A 1 96 ? -5.579 12.896 5.253 1.00 87.94 96 ALA A O 1
ATOM 722 N N . GLY A 1 97 ? -6.106 12.584 7.413 1.00 92.44 97 GLY A N 1
ATOM 723 C CA . GLY A 1 97 ? -7.468 13.121 7.335 1.00 92.44 97 GLY A CA 1
ATOM 724 C C . GLY A 1 97 ? -8.522 12.173 6.746 1.00 92.44 97 GLY A C 1
ATOM 725 O O . GLY A 1 97 ? -9.707 12.489 6.817 1.00 92.44 97 GLY A O 1
ATOM 726 N N . LYS A 1 98 ? -8.143 11.002 6.223 1.00 93.69 98 LYS A N 1
ATOM 727 C CA . LYS A 1 98 ? -9.058 10.024 5.612 1.00 93.69 98 LYS A CA 1
ATOM 728 C C . LYS A 1 98 ? -9.547 8.992 6.618 1.00 93.69 98 LYS A C 1
ATOM 730 O O . LYS A 1 98 ? -8.746 8.475 7.394 1.00 93.69 98 LYS A O 1
ATOM 735 N N . ALA A 1 99 ? -10.846 8.698 6.614 1.00 94.00 99 ALA A N 1
ATOM 736 C CA . ALA A 1 99 ? -11.388 7.596 7.402 1.00 94.00 99 ALA A CA 1
ATOM 737 C C . ALA A 1 99 ? -10.812 6.252 6.929 1.00 94.00 99 ALA A C 1
ATOM 739 O O . ALA A 1 99 ? -10.489 6.088 5.749 1.00 94.00 99 ALA A O 1
ATOM 740 N N . MET A 1 100 ? -10.677 5.310 7.864 1.00 92.12 100 MET A N 1
ATOM 741 C CA . MET A 1 100 ? -10.224 3.949 7.584 1.00 92.12 100 MET A CA 1
ATOM 742 C C . MET A 1 100 ? -11.198 2.923 8.160 1.00 92.12 100 MET A C 1
ATOM 744 O O . MET A 1 100 ? -11.739 3.130 9.247 1.00 92.12 100 MET A O 1
ATOM 748 N N . ALA A 1 101 ? -11.357 1.805 7.459 1.00 90.75 101 ALA A N 1
ATOM 749 C CA . ALA A 1 101 ? -12.088 0.626 7.915 1.00 90.75 101 ALA A CA 1
ATOM 750 C C . ALA A 1 101 ? -11.287 -0.642 7.585 1.00 90.75 101 ALA A C 1
ATOM 752 O O . ALA A 1 101 ? -10.549 -0.655 6.603 1.00 90.75 101 ALA A O 1
ATOM 753 N N . ALA A 1 102 ? -11.403 -1.685 8.407 1.00 85.25 102 ALA A N 1
ATOM 754 C CA . ALA A 1 102 ? -10.791 -2.997 8.178 1.00 85.25 102 ALA A CA 1
ATOM 755 C C . ALA A 1 102 ? -11.803 -4.108 8.441 1.00 85.25 102 ALA A C 1
ATOM 757 O O . ALA A 1 102 ? -12.703 -3.873 9.283 1.00 85.25 102 ALA A O 1
#

Secondary structure (DSSP, 8-state):
--TTS--TTS---EEEE---S--HHHHHHH--EEEEEETTEEEEEEHHHHTTS-HHHHTT-EEEEETTTEEEEESS-HHHHHHHHHHHHSS--EETTEEEE-

pLDDT: mean 92.32, std 5.59, range [56.12, 96.75]